Protein AF-A0A926D843-F1 (afdb_monomer_lite)

Radius of gyration: 11.95 Å; chains: 1; bounding box: 31×20×28 Å

Organism: NCBI:txid2763662

Structure (mmCIF, N/CA/C/O backbone):
data_AF-A0A926D843-F1
#
_entry.id   AF-A0A926D843-F1
#
loop_
_atom_site.group_PDB
_atom_site.id
_atom_site.type_symbol
_atom_site.label_atom_id
_atom_site.label_alt_id
_atom_site.label_comp_id
_atom_site.label_asym_id
_atom_site.label_entity_id
_atom_site.label_seq_id
_atom_site.pdbx_PDB_ins_code
_atom_site.Cartn_x
_atom_site.Cartn_y
_atom_site.Cartn_z
_atom_site.occupancy
_atom_site.B_iso_or_equiv
_atom_site.auth_seq_id
_atom_site.auth_comp_id
_atom_site.auth_asym_id
_atom_site.auth_atom_id
_atom_site.pdbx_PDB_model_num
ATOM 1 N N . MET A 1 1 ? 17.879 6.024 -15.357 1.00 62.75 1 MET A N 1
ATOM 2 C CA . MET A 1 1 ? 17.532 4.693 -15.893 1.00 62.75 1 MET A CA 1
ATOM 3 C C . MET A 1 1 ? 16.113 4.386 -15.482 1.00 62.75 1 MET A C 1
ATOM 5 O O . MET A 1 1 ? 15.800 4.513 -14.304 1.00 62.75 1 MET A O 1
ATOM 9 N N . GLU A 1 2 ? 15.271 4.053 -16.448 1.00 73.31 2 GLU A N 1
ATOM 10 C CA . GLU A 1 2 ? 13.929 3.534 -16.206 1.00 73.31 2 GLU A CA 1
ATOM 11 C C . GLU A 1 2 ? 14.048 2.141 -15.563 1.00 73.31 2 GLU A C 1
ATOM 13 O O . GLU A 1 2 ? 14.932 1.364 -15.929 1.00 73.31 2 GLU A O 1
ATOM 18 N N . ASN A 1 3 ? 13.248 1.859 -14.531 1.00 87.38 3 ASN A N 1
ATOM 19 C CA . ASN A 1 3 ? 13.258 0.558 -13.864 1.00 87.38 3 ASN A CA 1
ATOM 20 C C . ASN A 1 3 ? 12.102 -0.284 -14.410 1.00 87.38 3 ASN A C 1
ATOM 22 O O . ASN A 1 3 ? 11.021 -0.331 -13.820 1.00 87.38 3 ASN A O 1
ATOM 26 N N . ASP A 1 4 ? 12.346 -0.936 -15.546 1.00 90.62 4 ASP A N 1
ATOM 27 C CA . ASP A 1 4 ? 11.367 -1.780 -16.240 1.00 90.62 4 ASP A CA 1
ATOM 28 C C . ASP A 1 4 ? 10.801 -2.889 -15.347 1.00 90.62 4 ASP A C 1
ATOM 30 O O . ASP A 1 4 ? 9.632 -3.256 -15.467 1.00 90.62 4 ASP A O 1
ATOM 34 N N . GLU A 1 5 ? 11.606 -3.430 -14.429 1.00 91.38 5 GLU A N 1
ATOM 35 C CA . GLU A 1 5 ? 11.152 -4.456 -13.491 1.00 91.38 5 GLU A CA 1
ATOM 36 C C . GLU A 1 5 ? 10.145 -3.879 -12.491 1.00 91.38 5 GLU A C 1
ATOM 38 O O . GLU A 1 5 ? 9.078 -4.459 -12.274 1.00 91.38 5 GLU A O 1
ATOM 43 N N . LEU A 1 6 ? 10.450 -2.714 -11.915 1.00 91.38 6 LEU A N 1
ATOM 44 C CA . LEU A 1 6 ? 9.532 -2.006 -11.028 1.00 91.38 6 LEU A CA 1
ATOM 45 C C . LEU A 1 6 ? 8.248 -1.623 -11.768 1.00 91.38 6 LEU A C 1
ATOM 47 O O . LEU A 1 6 ? 7.159 -1.843 -11.239 1.00 91.38 6 LEU A O 1
ATOM 51 N N . TYR A 1 7 ? 8.366 -1.117 -12.997 1.00 91.94 7 TYR A N 1
ATOM 52 C CA . TYR A 1 7 ? 7.218 -0.782 -13.835 1.00 91.94 7 TYR A CA 1
ATOM 53 C C . TYR A 1 7 ? 6.316 -2.003 -14.056 1.00 91.94 7 TYR A C 1
ATOM 55 O O . TYR A 1 7 ? 5.122 -1.951 -13.756 1.00 91.94 7 TYR A O 1
ATOM 63 N N . ARG A 1 8 ? 6.892 -3.141 -14.472 1.00 92.81 8 ARG A N 1
ATOM 64 C CA . ARG A 1 8 ? 6.165 -4.411 -14.658 1.00 92.81 8 ARG A CA 1
ATOM 65 C C . ARG A 1 8 ? 5.489 -4.887 -13.374 1.00 92.81 8 ARG A C 1
ATOM 67 O O . ARG A 1 8 ? 4.341 -5.327 -13.412 1.00 92.81 8 ARG A O 1
ATOM 74 N N . LYS A 1 9 ? 6.171 -4.779 -12.231 1.00 93.12 9 LYS A N 1
ATOM 75 C CA . LYS A 1 9 ? 5.592 -5.136 -10.930 1.00 93.12 9 LYS A CA 1
ATOM 76 C C . LYS A 1 9 ? 4.393 -4.252 -10.599 1.00 93.12 9 LYS A C 1
ATOM 78 O O . LYS A 1 9 ? 3.359 -4.802 -10.232 1.00 93.12 9 LYS A O 1
ATOM 83 N N . ILE A 1 10 ? 4.496 -2.933 -10.786 1.00 92.75 10 ILE A N 1
ATOM 84 C CA . ILE A 1 10 ? 3.403 -1.982 -10.525 1.00 92.75 10 ILE A CA 1
ATOM 85 C C . ILE A 1 10 ? 2.183 -2.297 -11.397 1.00 92.75 10 ILE A C 1
ATOM 87 O O . ILE A 1 10 ? 1.095 -2.457 -10.852 1.00 92.75 10 ILE A O 1
ATOM 91 N N . ILE A 1 11 ? 2.350 -2.466 -12.715 1.00 93.69 11 ILE A N 1
ATOM 92 C CA . ILE A 1 11 ? 1.214 -2.749 -13.618 1.00 93.69 11 ILE A CA 1
ATOM 93 C C . ILE A 1 11 ? 0.577 -4.128 -13.377 1.00 93.69 11 ILE A C 1
ATOM 95 O O . ILE A 1 11 ? -0.572 -4.345 -13.749 1.00 93.69 11 ILE A O 1
ATOM 99 N N . SER A 1 12 ? 1.306 -5.063 -12.756 1.00 94.06 12 SER A N 1
ATOM 100 C CA . SER A 1 12 ? 0.801 -6.402 -12.410 1.00 94.06 12 SER A CA 1
ATO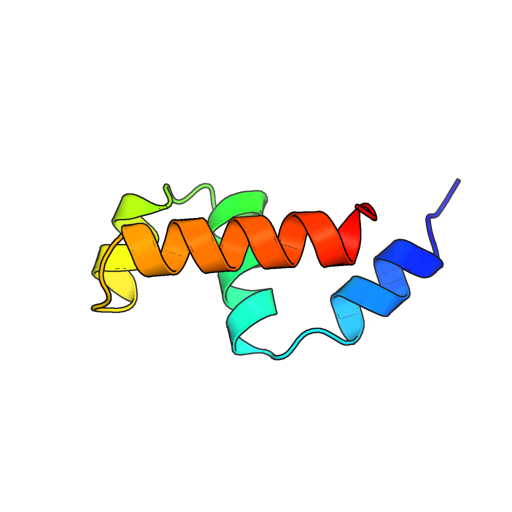M 101 C C . SER A 1 12 ? 0.024 -6.453 -11.089 1.00 94.06 12 SER A C 1
ATOM 103 O O . SER A 1 12 ? -0.554 -7.488 -10.749 1.00 94.06 12 SER A O 1
ATOM 105 N N . LEU A 1 13 ? 0.020 -5.363 -10.315 1.00 95.38 13 LEU A N 1
ATOM 106 C CA .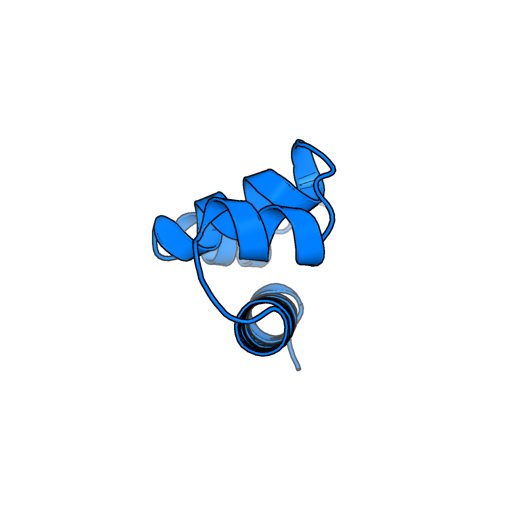 LEU A 1 13 ? -0.650 -5.333 -9.023 1.00 95.38 13 LEU A CA 1
ATOM 107 C C . LEU A 1 13 ? -2.171 -5.476 -9.180 1.00 95.38 13 LEU A C 1
ATOM 109 O O . LEU A 1 13 ? -2.774 -4.861 -10.063 1.00 95.38 13 LEU A O 1
ATOM 113 N N . PRO A 1 14 ? -2.840 -6.203 -8.266 1.00 95.94 14 PRO A N 1
ATOM 114 C CA . PRO A 1 14 ? -4.290 -6.151 -8.174 1.00 95.94 14 PRO A CA 1
ATOM 115 C C . PRO A 1 14 ? -4.762 -4.704 -7.996 1.00 95.94 14 PRO A C 1
ATOM 117 O O . PRO A 1 14 ? -4.181 -3.960 -7.204 1.00 95.94 14 PRO A O 1
ATOM 120 N N . LYS A 1 15 ? -5.874 -4.329 -8.643 1.00 94.56 15 LYS A N 1
ATOM 121 C CA . LYS A 1 15 ? -6.429 -2.962 -8.577 1.00 94.56 15 LYS A CA 1
ATOM 122 C C . LYS A 1 15 ? -6.509 -2.416 -7.147 1.00 94.56 15 LYS A C 1
ATOM 124 O O . LYS A 1 15 ? -6.048 -1.319 -6.883 1.00 94.56 15 LYS A O 1
ATOM 129 N N . ARG A 1 16 ? -6.975 -3.228 -6.191 1.00 94.00 16 ARG A N 1
ATOM 130 C CA . ARG A 1 16 ? -7.084 -2.837 -4.769 1.00 94.00 16 ARG A CA 1
ATOM 131 C C . ARG A 1 16 ? -5.761 -2.415 -4.121 1.00 94.00 16 ARG A C 1
ATOM 133 O O . ARG A 1 16 ? -5.785 -1.641 -3.158 1.00 94.00 16 ARG A O 1
ATOM 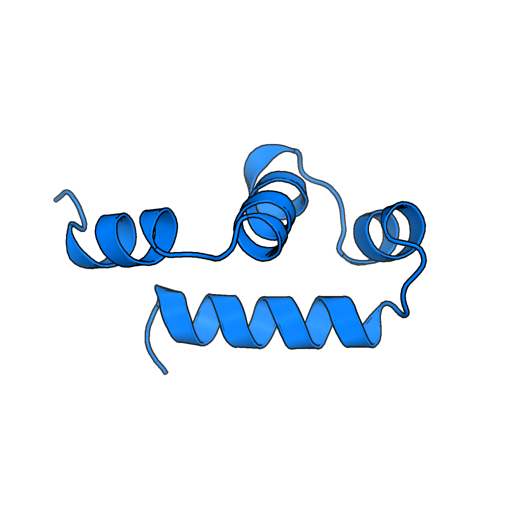140 N N . ASP A 1 17 ? -4.651 -2.986 -4.575 1.00 95.06 17 ASP A N 1
ATOM 141 C CA . ASP A 1 17 ? -3.310 -2.700 -4.073 1.00 95.06 17 ASP A CA 1
ATOM 142 C C . ASP A 1 17 ? -2.670 -1.530 -4.841 1.00 95.06 17 ASP A C 1
ATOM 144 O O . ASP A 1 17 ? -1.992 -0.718 -4.213 1.00 95.06 17 ASP A O 1
ATOM 148 N N . MET A 1 18 ? -2.967 -1.368 -6.140 1.00 95.38 18 MET A N 1
ATOM 149 C CA . MET A 1 18 ? -2.666 -0.123 -6.866 1.00 95.38 18 MET A CA 1
ATOM 150 C C . MET A 1 18 ? -3.377 1.071 -6.231 1.00 95.38 18 MET A C 1
ATOM 152 O O . MET A 1 18 ? -2.717 2.031 -5.859 1.00 95.38 18 MET A O 1
ATOM 156 N N . ASP A 1 19 ? -4.686 0.970 -5.986 1.00 95.19 19 ASP A N 1
ATOM 157 C CA . ASP A 1 19 ? -5.469 2.023 -5.331 1.00 95.19 19 ASP A CA 1
ATOM 158 C C . ASP A 1 19 ? -4.889 2.369 -3.947 1.00 95.19 19 ASP A C 1
ATOM 160 O O . ASP A 1 19 ? -4.953 3.507 -3.501 1.00 95.19 19 ASP A O 1
ATOM 164 N N . LEU A 1 20 ? -4.317 1.387 -3.233 1.00 95.88 20 LEU A N 1
ATOM 165 C CA . LEU A 1 20 ? -3.686 1.629 -1.929 1.00 95.88 20 LEU A CA 1
ATOM 166 C C . LEU A 1 20 ? -2.393 2.439 -2.073 1.00 95.88 20 LEU A C 1
ATOM 168 O O . LEU A 1 20 ? -2.141 3.333 -1.268 1.00 95.88 20 LEU A O 1
ATOM 172 N N . LEU A 1 21 ? -1.579 2.121 -3.081 1.00 94.38 21 LEU A N 1
ATOM 173 C CA . LEU A 1 21 ? -0.375 2.887 -3.398 1.00 94.38 21 LEU A CA 1
ATOM 174 C C . LEU A 1 21 ? -0.723 4.297 -3.865 1.00 94.38 21 LEU A C 1
ATOM 176 O O . LEU A 1 21 ? -0.057 5.230 -3.435 1.00 94.38 21 LEU A O 1
ATOM 180 N N . THR A 1 22 ? -1.772 4.460 -4.673 1.00 95.19 22 THR A N 1
ATOM 181 C CA . THR A 1 22 ? -2.247 5.770 -5.132 1.00 95.19 22 THR A CA 1
ATOM 182 C C . THR A 1 22 ? -2.605 6.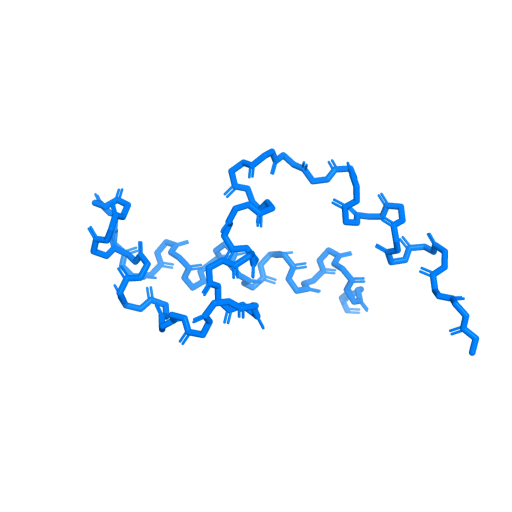672 -3.957 1.00 95.19 22 THR A C 1
ATOM 184 O O . THR A 1 22 ? -1.992 7.729 -3.803 1.00 95.19 22 THR A O 1
ATOM 187 N N . LEU A 1 23 ? -3.496 6.211 -3.071 1.00 96.50 23 LEU A N 1
ATOM 188 C CA . LEU A 1 23 ? -3.932 6.977 -1.898 1.00 96.50 23 LEU A CA 1
ATOM 189 C C . LEU A 1 23 ? -2.744 7.450 -1.040 1.00 96.50 23 LEU A C 1
ATOM 191 O O . LEU A 1 23 ? -2.712 8.583 -0.578 1.00 96.50 23 LEU A O 1
ATOM 195 N N . ILE A 1 24 ? -1.746 6.589 -0.828 1.00 94.81 24 ILE A N 1
ATOM 196 C CA . ILE A 1 24 ? -0.643 6.885 0.098 1.00 94.81 24 ILE A CA 1
ATOM 197 C C . ILE A 1 24 ? 0.479 7.680 -0.567 1.00 94.81 24 ILE A C 1
ATOM 199 O O . ILE A 1 24 ? 0.964 8.657 -0.006 1.00 94.81 24 ILE A O 1
ATOM 203 N N . ALA A 1 25 ? 0.955 7.222 -1.724 1.00 92.94 25 ALA A N 1
ATOM 204 C CA . ALA A 1 25 ? 2.175 7.741 -2.335 1.00 92.94 25 ALA A CA 1
ATOM 205 C C . ALA A 1 25 ? 1.921 8.947 -3.243 1.00 92.94 25 ALA A C 1
ATOM 207 O O . ALA A 1 25 ? 2.818 9.770 -3.403 1.00 92.94 25 ALA A O 1
ATOM 208 N N . PHE A 1 26 ? 0.728 9.044 -3.833 1.00 94.56 26 PHE A N 1
ATOM 209 C CA . PHE A 1 26 ? 0.399 10.091 -4.800 1.00 94.56 26 PHE A CA 1
ATOM 210 C C . PHE A 1 26 ? -0.591 11.107 -4.234 1.00 94.56 26 PHE A C 1
ATOM 212 O O . PHE A 1 26 ? -0.414 12.302 -4.444 1.00 94.56 26 PHE A O 1
ATOM 219 N N . GLU A 1 27 ? -1.597 10.653 -3.486 1.00 96.44 27 GLU A N 1
ATOM 220 C CA . GLU A 1 27 ? -2.605 11.538 -2.886 1.00 96.44 27 GLU A CA 1
ATOM 221 C C . GLU A 1 27 ? -2.239 11.997 -1.464 1.00 96.44 27 GLU A C 1
ATOM 223 O O . GLU A 1 27 ? -2.826 12.943 -0.949 1.00 96.44 27 GLU A O 1
ATOM 228 N N . GLY A 1 28 ? -1.236 11.372 -0.839 1.00 96.50 28 GLY A N 1
ATOM 229 C CA . GLY A 1 28 ? -0.677 11.812 0.441 1.00 96.50 28 GLY A CA 1
ATOM 230 C C . GLY A 1 28 ? -1.487 11.421 1.679 1.00 96.50 28 GLY A C 1
ATOM 231 O O . GLY A 1 28 ? -1.178 11.902 2.770 1.00 96.50 28 GLY A O 1
ATOM 232 N N . TYR A 1 29 ? -2.480 10.536 1.552 1.00 97.69 29 TYR A N 1
ATOM 233 C CA . TYR A 1 29 ? -3.221 10.030 2.705 1.00 97.69 29 TYR A CA 1
ATOM 234 C C . TYR A 1 29 ? -2.320 9.222 3.638 1.00 97.69 29 TYR A C 1
ATOM 236 O O . TYR A 1 29 ? -1.521 8.369 3.229 1.00 97.69 29 TYR A O 1
ATOM 244 N N . SER A 1 30 ? -2.516 9.418 4.936 1.00 96.25 30 SER A N 1
ATOM 245 C CA . SER A 1 30 ? -1.912 8.573 5.952 1.00 96.25 30 SER A CA 1
ATOM 246 C C . SER A 1 30 ? -2.524 7.167 5.939 1.00 96.25 30 SER A C 1
ATOM 248 O O . SER A 1 30 ? -3.676 6.941 5.569 1.00 96.25 30 SER A O 1
ATOM 250 N N . GLN A 1 31 ? -1.770 6.185 6.436 1.00 95.12 31 GLN A N 1
ATOM 251 C CA . GLN A 1 31 ? -2.256 4.802 6.566 1.00 95.12 31 GLN A CA 1
ATOM 252 C C . GLN A 1 31 ? -3.514 4.696 7.439 1.00 95.12 31 GLN A C 1
ATOM 254 O O . GLN A 1 31 ? -4.315 3.780 7.254 1.00 95.12 31 GLN A O 1
ATOM 259 N N . ARG A 1 32 ? -3.679 5.626 8.388 1.00 96.31 32 ARG A N 1
ATOM 260 C CA . ARG A 1 32 ? -4.851 5.710 9.257 1.00 96.31 32 ARG A CA 1
ATOM 261 C C . ARG A 1 32 ? -6.077 6.198 8.490 1.00 96.31 32 ARG A C 1
ATOM 263 O O . ARG A 1 32 ? -7.099 5.528 8.545 1.00 96.31 32 ARG A O 1
ATOM 270 N N . GLU A 1 33 ? -5.962 7.288 7.739 1.00 97.50 33 GLU A N 1
ATOM 271 C CA . GLU A 1 33 ? -7.067 7.793 6.910 1.00 97.50 33 GLU A CA 1
ATOM 272 C C . GLU A 1 33 ? -7.493 6.750 5.876 1.00 97.50 33 GLU A C 1
ATOM 274 O O . GLU A 1 33 ? -8.679 6.497 5.692 1.00 97.50 33 GLU A O 1
ATOM 279 N N . VAL A 1 34 ? -6.537 6.045 5.264 1.00 97.12 34 VAL A N 1
ATOM 280 C CA . VAL A 1 34 ? -6.863 4.953 4.336 1.00 97.12 34 VAL A CA 1
ATOM 281 C C . VAL A 1 34 ? -7.582 3.795 5.036 1.00 97.12 34 VAL A C 1
ATOM 283 O O . VAL A 1 34 ? -8.458 3.164 4.440 1.00 97.12 34 VAL A O 1
ATOM 286 N N . ALA A 1 35 ? -7.232 3.495 6.288 1.00 96.94 35 ALA A N 1
ATOM 287 C CA . ALA A 1 35 ? -7.923 2.483 7.084 1.00 96.94 35 ALA A CA 1
ATOM 288 C C . ALA A 1 35 ? -9.383 2.886 7.356 1.00 96.94 35 ALA A C 1
ATOM 290 O O . ALA A 1 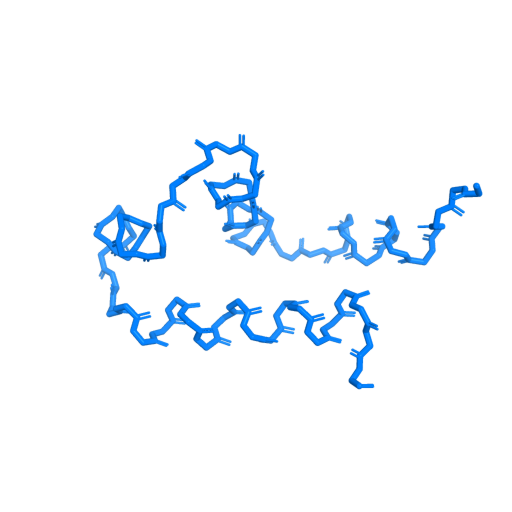35 ? -10.281 2.058 7.195 1.00 96.94 35 ALA A O 1
ATOM 291 N N . GLU A 1 36 ? -9.613 4.162 7.680 1.00 97.25 36 GLU A N 1
ATOM 292 C CA . GLU A 1 36 ? -10.940 4.752 7.888 1.00 97.25 36 GLU A CA 1
ATOM 293 C C . GLU A 1 36 ? -11.770 4.730 6.588 1.00 97.25 36 GLU A C 1
ATOM 295 O O . GLU A 1 36 ? -12.875 4.190 6.588 1.00 97.25 36 GLU A O 1
ATOM 300 N N . ILE A 1 37 ? -11.207 5.176 5.455 1.00 95.00 37 ILE A N 1
ATOM 301 C CA . ILE A 1 37 ? -11.854 5.148 4.124 1.00 95.00 37 ILE A CA 1
ATOM 302 C C . ILE A 1 37 ? -12.265 3.725 3.724 1.00 95.00 37 ILE A C 1
ATOM 304 O O . ILE A 1 37 ? -13.327 3.511 3.140 1.00 95.00 37 ILE A O 1
ATOM 308 N N . ARG A 1 38 ? -11.416 2.731 4.013 1.00 94.00 38 ARG A N 1
ATOM 309 C CA . ARG A 1 38 ? -11.651 1.330 3.629 1.00 94.00 38 ARG A CA 1
ATOM 310 C C . ARG A 1 38 ? -12.445 0.532 4.663 1.00 94.00 38 ARG A C 1
ATOM 312 O O . ARG A 1 38 ? -12.735 -0.633 4.397 1.00 94.00 38 ARG A O 1
ATOM 319 N N . GLY A 1 39 ? -12.766 1.111 5.822 1.00 95.81 39 GLY A N 1
ATOM 320 C CA . GLY A 1 39 ? -13.480 0.426 6.900 1.00 95.81 39 GLY A CA 1
ATOM 321 C C . GLY A 1 39 ? -12.745 -0.805 7.442 1.00 95.81 39 GLY A C 1
ATOM 322 O O . GLY A 1 39 ? -13.382 -1.797 7.793 1.00 95.81 39 GLY A O 1
ATOM 323 N N . ILE A 1 40 ? -11.407 -0.784 7.474 1.00 95.19 40 ILE A N 1
ATOM 324 C CA . ILE A 1 40 ? -10.587 -1.900 7.976 1.00 95.19 40 ILE A CA 1
ATOM 325 C C . ILE A 1 40 ? -9.593 -1.437 9.037 1.00 95.19 40 ILE A C 1
ATOM 327 O O . ILE A 1 40 ? -9.237 -0.269 9.112 1.00 95.19 40 ILE A O 1
ATOM 331 N N . ALA A 1 41 ? -9.107 -2.368 9.859 1.00 95.69 41 ALA A N 1
ATOM 332 C CA . ALA A 1 41 ? -8.163 -2.045 10.924 1.00 95.69 41 ALA A CA 1
ATOM 333 C C . ALA A 1 41 ? -6.840 -1.458 10.371 1.00 95.69 41 ALA A C 1
ATOM 335 O O . ALA A 1 41 ? -6.279 -2.030 9.428 1.00 95.69 41 ALA A O 1
ATOM 336 N N . PRO A 1 42 ? -6.259 -0.413 10.998 1.00 94.44 42 PRO A N 1
ATOM 337 C CA . PRO A 1 42 ? -4.984 0.175 10.570 1.00 94.44 42 PRO A CA 1
ATOM 338 C C . PRO A 1 42 ? -3.847 -0.845 10.437 1.00 94.44 42 PRO A C 1
ATOM 340 O O . PRO A 1 42 ? -3.080 -0.808 9.479 1.00 94.44 42 PRO A O 1
ATOM 343 N N . ALA A 1 43 ? -3.789 -1.838 11.331 1.00 95.88 43 ALA A N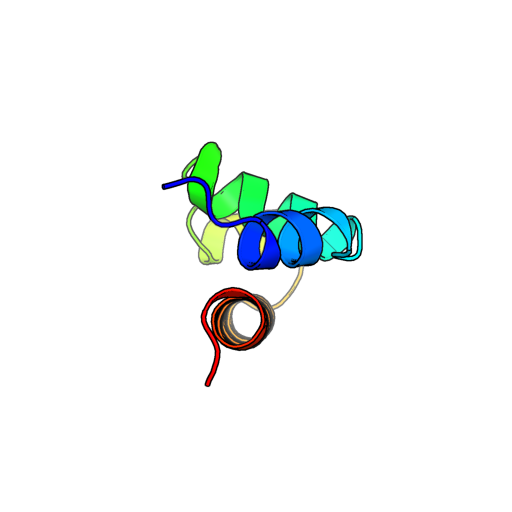 1
ATOM 344 C CA . ALA A 1 43 ? -2.796 -2.911 11.268 1.00 95.88 43 ALA A CA 1
ATOM 345 C C . ALA A 1 43 ? -2.857 -3.721 9.955 1.00 95.88 43 ALA A C 1
ATOM 347 O O . ALA A 1 43 ? -1.823 -4.160 9.444 1.00 95.88 43 ALA A O 1
ATOM 348 N N . ALA A 1 44 ? -4.050 -3.899 9.376 1.00 95.31 44 ALA A N 1
ATOM 349 C CA . ALA A 1 44 ? -4.217 -4.582 8.096 1.00 95.31 44 ALA A CA 1
ATOM 350 C C . ALA A 1 44 ? -3.656 -3.751 6.928 1.00 95.31 44 ALA A C 1
ATOM 352 O O . ALA A 1 44 ? -3.047 -4.319 6.016 1.00 95.31 44 ALA A O 1
ATOM 353 N N . ILE A 1 45 ? -3.799 -2.421 6.984 1.00 96.50 45 ILE A N 1
ATOM 354 C CA . ILE A 1 45 ? -3.174 -1.491 6.033 1.00 96.50 45 ILE A CA 1
ATOM 355 C C . ILE A 1 45 ? -1.649 -1.547 6.157 1.00 96.50 45 ILE A C 1
ATOM 357 O O . ILE A 1 45 ? -0.977 -1.798 5.154 1.00 96.50 45 ILE A O 1
ATOM 361 N N . CYS A 1 46 ? -1.104 -1.434 7.374 1.00 95.12 46 CYS A N 1
ATOM 362 C CA . CYS A 1 46 ? 0.339 -1.527 7.621 1.00 95.12 46 CYS A CA 1
ATOM 363 C C . CYS A 1 46 ? 0.929 -2.825 7.042 1.00 95.12 46 CYS A C 1
ATOM 365 O O . CYS A 1 46 ? 1.930 -2.803 6.321 1.00 95.12 46 CYS A O 1
ATOM 367 N N . LYS A 1 47 ? 0.274 -3.968 7.300 1.00 96.25 47 LYS A N 1
ATOM 368 C CA . LYS A 1 47 ? 0.699 -5.284 6.794 1.00 96.25 47 LYS A CA 1
ATOM 369 C C . LYS A 1 47 ? 0.664 -5.357 5.265 1.00 96.25 47 LYS A C 1
ATOM 371 O O . LYS A 1 47 ? 1.578 -5.919 4.659 1.00 96.25 47 LYS A O 1
ATOM 376 N N . LYS A 1 48 ? -0.367 -4.787 4.631 1.00 95.19 48 LYS A N 1
ATOM 377 C CA . LYS A 1 48 ? -0.465 -4.703 3.164 1.00 95.19 48 LYS A CA 1
ATOM 378 C C . LYS A 1 48 ? 0.667 -3.869 2.570 1.00 95.19 48 LYS A C 1
ATOM 380 O O . LYS A 1 48 ? 1.312 -4.327 1.631 1.00 95.19 48 LYS A O 1
ATOM 385 N N . ILE A 1 49 ? 0.959 -2.704 3.142 1.00 94.19 49 ILE A N 1
ATOM 386 C CA . ILE A 1 49 ? 2.035 -1.822 2.666 1.00 94.19 49 ILE A CA 1
ATOM 387 C C . ILE A 1 49 ? 3.394 -2.501 2.798 1.00 94.19 49 ILE A C 1
ATOM 389 O O . ILE A 1 49 ? 4.184 -2.456 1.860 1.00 94.19 49 ILE A O 1
ATOM 393 N N . ALA A 1 50 ? 3.662 -3.175 3.919 1.00 94.44 50 ALA A N 1
ATOM 394 C CA . ALA A 1 50 ? 4.904 -3.923 4.100 1.00 94.44 50 ALA A CA 1
ATOM 395 C C . ALA A 1 50 ? 5.086 -4.995 3.010 1.00 94.44 50 ALA A C 1
ATOM 397 O O . ALA A 1 50 ? 6.164 -5.116 2.427 1.00 94.44 50 ALA A O 1
ATOM 398 N N . LYS A 1 51 ? 4.013 -5.726 2.676 1.00 94.50 51 LYS A N 1
ATOM 399 C CA . LYS A 1 51 ? 4.030 -6.718 1.592 1.00 94.50 51 LYS A CA 1
ATOM 400 C C . LYS A 1 51 ? 4.276 -6.073 0.224 1.00 94.50 51 LYS A C 1
ATOM 402 O O . LYS A 1 51 ? 5.066 -6.607 -0.548 1.00 94.50 51 LYS A O 1
ATOM 407 N N . LEU A 1 52 ? 3.636 -4.937 -0.060 1.00 94.25 52 LEU A N 1
ATOM 408 C CA . LEU A 1 52 ? 3.824 -4.208 -1.318 1.00 94.25 52 LEU A CA 1
ATOM 409 C C . LEU A 1 52 ? 5.244 -3.664 -1.452 1.00 94.25 52 LEU A C 1
ATOM 411 O O . LEU A 1 52 ? 5.861 -3.856 -2.492 1.00 94.25 52 LEU A O 1
ATOM 415 N N . LYS A 1 53 ? 5.808 -3.078 -0.391 1.00 92.06 53 LYS A N 1
ATOM 416 C CA . LYS A 1 53 ? 7.204 -2.620 -0.389 1.00 92.06 53 LYS A CA 1
ATOM 417 C C . LYS A 1 53 ? 8.169 -3.765 -0.694 1.00 92.06 53 LYS A C 1
ATOM 419 O O . LYS A 1 53 ? 9.004 -3.614 -1.577 1.00 92.06 53 LYS A O 1
ATOM 424 N N . LYS A 1 54 ? 8.000 -4.922 -0.043 1.00 93.19 54 LYS A N 1
ATOM 425 C CA . LYS A 1 54 ? 8.823 -6.116 -0.300 1.00 93.19 54 LYS A CA 1
ATOM 426 C C . LYS A 1 54 ? 8.684 -6.631 -1.736 1.00 93.19 54 LYS A C 1
ATOM 428 O O . LYS A 1 54 ? 9.662 -7.060 -2.337 1.00 93.19 54 LYS A O 1
ATOM 433 N N . LEU A 1 55 ? 7.472 -6.599 -2.290 1.00 91.94 55 LEU A N 1
ATOM 434 C CA . LEU A 1 55 ? 7.230 -7.008 -3.673 1.00 91.94 55 LEU A CA 1
ATOM 435 C C . LEU A 1 55 ? 7.932 -6.069 -4.667 1.00 91.94 55 LEU A C 1
ATOM 437 O O . LEU A 1 55 ? 8.585 -6.541 -5.595 1.00 91.94 55 LEU A O 1
ATOM 441 N N . LEU A 1 56 ? 7.794 -4.756 -4.466 1.00 90.50 56 LEU A N 1
ATOM 442 C CA . LEU A 1 56 ? 8.274 -3.731 -5.392 1.00 90.50 56 LEU A CA 1
ATOM 443 C C . LEU A 1 56 ? 9.794 -3.556 -5.348 1.00 90.50 56 LEU A C 1
ATOM 445 O O . LEU A 1 56 ? 10.426 -3.517 -6.401 1.00 90.50 56 LEU A O 1
ATOM 449 N N . TYR A 1 57 ? 10.379 -3.499 -4.152 1.00 86.38 57 TYR A N 1
ATOM 450 C CA . TYR A 1 57 ? 11.801 -3.195 -3.962 1.00 86.38 57 TYR A CA 1
ATOM 451 C C . TYR A 1 57 ? 12.685 -4.429 -3.752 1.00 86.38 57 TYR A C 1
ATOM 453 O O . TYR A 1 57 ? 13.900 -4.292 -3.672 1.00 86.38 57 TYR A O 1
ATOM 461 N N . GLY A 1 58 ? 12.096 -5.627 -3.711 1.00 73.75 58 GLY A N 1
ATOM 462 C CA . GLY A 1 58 ? 12.807 -6.825 -3.272 1.00 73.75 58 GLY A CA 1
ATOM 463 C C . GLY A 1 58 ? 12.883 -6.893 -1.745 1.00 73.75 58 GLY A C 1
ATOM 464 O O . GLY A 1 58 ? 12.714 -5.889 -1.051 1.00 73.75 58 GLY A O 1
ATOM 465 N N . GLY A 1 59 ? 13.027 -8.112 -1.223 1.00 53.50 59 GLY A N 1
ATOM 466 C CA . GLY A 1 59 ? 13.291 -8.344 0.199 1.00 53.50 59 GLY A CA 1
ATOM 467 C C . GLY A 1 59 ? 14.715 -7.986 0.569 1.00 53.50 59 GLY A C 1
ATOM 468 O O . GLY A 1 59 ? 15.595 -8.200 -0.291 1.00 53.50 59 GLY A O 1
#

pLDDT: mean 92.46, std 7.81, range [53.5, 97.69]

InterPro domains:
  IPR013249 RNA polymerase sigma factor 70, region 4 type 2 [PF08281] (4-55)
  IPR013324 RNA polymerase sigma factor, region 3/4-like [SSF88659] (2-57)
  IPR036388 Winged helix-like DNA-binding domain superfamily [G3DSA:1.10.10.10] (2-58)

Secondary structure (DSSP, 8-state):
---HHHHHHHHTS-HHHHHHHIIIIIS---HHHHHHHHTS-HHHHHHHHHHHHHHHH--

Sequence (59 aa):
MENDELYRKIISLPKRDMDLLTLIAFEGYSQREVAEIRGIAPAAICKKIAKLKKLLYGG

Foldseek 3Di:
DDDVVLVVLLVPDDPVLNVLCCVPVPVPDDLVVVCVVVVHDSVVSVVSVVVSCCSRVND